Protein AF-A0A1X6N7X0-F1 (afdb_monomer_lite)

Radius of gyration: 22.86 Å; chains: 1; bounding box: 47×48×58 Å

Organism: NCBI:txid670580

pLDDT: mean 90.7, std 7.14, range [58.5, 97.62]

Foldseek 3Di:
DPDPVQWDFDDDDDPDDDDQDPQADQLVPDDADPQRGPVNLVVVVVVQDPPNDDRRVNSSVSVVCVVCSLVDDPDLLSDDDDDCNRGPDDDDDDDDDDDDDDDDDDDDPVCPVVVVVVVVSCVSSVNDDDD

Sequence (131 aa):
MPNPSAQKFKPIDVSNLPPLPTNPPSRFEFRPTERLTQDRLDAIIDTVPEGFLTSAELDLMVYIVDNCQQAIAWTDSERGTFSREYFPDYEMPVIEHTPWVRAPIPVPRAIEGKVREMLRKQIEAGKYEYS

Structure (mmCIF, N/CA/C/O backbone):
data_AF-A0A1X6N7X0-F1
#
_entry.id   AF-A0A1X6N7X0-F1
#
loop_
_atom_site.group_PDB
_atom_site.id
_atom_site.type_symbol
_atom_site.label_atom_id
_atom_site.label_alt_id
_atom_site.label_comp_id
_atom_site.label_asym_id
_atom_site.label_entity_id
_atom_site.label_seq_id
_atom_site.pdbx_PDB_ins_code
_atom_site.Cartn_x
_atom_site.Cartn_y
_atom_site.Cartn_z
_atom_site.occupancy
_atom_site.B_iso_or_equiv
_atom_site.auth_seq_id
_atom_site.auth_comp_id
_atom_site.auth_asym_id
_atom_site.auth_atom_id
_atom_site.pdbx_PDB_model_num
ATOM 1 N N . MET A 1 1 ? 28.621 10.551 -21.229 1.00 58.50 1 MET A N 1
ATOM 2 C CA . MET A 1 1 ? 28.613 10.776 -19.764 1.00 58.50 1 MET A CA 1
ATOM 3 C C . MET A 1 1 ? 27.171 10.622 -19.300 1.00 58.50 1 MET A C 1
ATOM 5 O O . MET A 1 1 ? 26.321 11.163 -20.001 1.00 58.50 1 MET A O 1
ATOM 9 N N . PRO A 1 2 ? 26.876 9.890 -18.207 1.00 61.69 2 PRO A N 1
ATOM 10 C CA . PRO A 1 2 ? 25.537 9.891 -17.607 1.00 61.69 2 PRO A CA 1
ATOM 11 C C . PRO A 1 2 ? 25.106 11.334 -17.350 1.00 61.69 2 PRO A C 1
ATOM 13 O O . PRO A 1 2 ? 25.954 12.132 -16.956 1.00 61.69 2 PRO A O 1
ATOM 16 N N . AS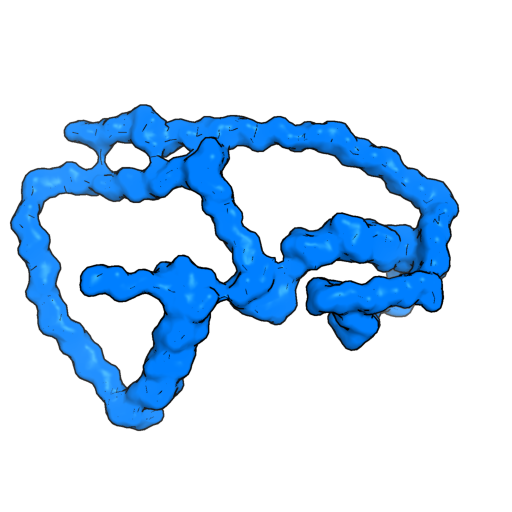N A 1 3 ? 23.840 11.688 -17.567 1.00 67.94 3 ASN A N 1
ATOM 17 C CA . ASN A 1 3 ? 23.333 13.004 -17.191 1.00 67.94 3 ASN A CA 1
ATOM 18 C C . ASN A 1 3 ? 23.089 13.022 -15.669 1.00 67.94 3 ASN A C 1
ATOM 20 O O . ASN A 1 3 ? 22.074 12.491 -15.222 1.00 67.94 3 ASN A O 1
ATOM 24 N N . PRO A 1 4 ? 23.954 13.643 -14.840 1.00 64.50 4 PRO A N 1
ATOM 25 C CA . PRO A 1 4 ? 23.764 13.640 -13.388 1.00 64.50 4 PRO A CA 1
ATOM 26 C C . PRO A 1 4 ? 22.530 14.450 -12.957 1.00 64.50 4 PRO A C 1
ATOM 28 O O . PRO A 1 4 ? 22.133 14.398 -11.797 1.00 64.50 4 PRO A O 1
ATOM 31 N N . SER A 1 5 ? 21.921 15.216 -13.871 1.00 68.31 5 SER A N 1
ATOM 32 C CA . SER A 1 5 ? 20.699 15.975 -13.601 1.00 68.31 5 SER A CA 1
ATOM 33 C C . SER A 1 5 ? 19.414 15.191 -13.857 1.00 68.31 5 SER A C 1
ATOM 35 O O . SER A 1 5 ? 18.365 15.659 -13.422 1.00 68.31 5 SER A O 1
ATOM 37 N N . ALA A 1 6 ? 19.482 14.034 -14.523 1.00 68.62 6 ALA A N 1
ATOM 38 C CA . ALA A 1 6 ? 18.312 13.214 -14.836 1.00 68.62 6 ALA A CA 1
ATOM 39 C C . ALA A 1 6 ? 17.621 12.656 -13.584 1.00 68.62 6 ALA A C 1
ATOM 41 O O . ALA A 1 6 ? 16.407 12.492 -13.555 1.00 68.62 6 ALA A O 1
ATOM 42 N N . GLN A 1 7 ? 18.387 12.431 -12.514 1.00 75.25 7 GLN A N 1
ATOM 43 C CA . GLN A 1 7 ? 17.897 11.798 -11.294 1.00 75.25 7 GLN A CA 1
ATOM 44 C C . GLN A 1 7 ? 17.913 12.753 -10.097 1.00 75.25 7 GLN A C 1
ATOM 46 O O . GLN A 1 7 ? 18.507 12.483 -9.053 1.00 75.25 7 GLN A O 1
ATOM 51 N N . LYS A 1 8 ? 17.275 13.914 -10.255 1.00 83.00 8 LYS A N 1
ATOM 52 C CA . LYS A 1 8 ? 17.054 14.854 -9.150 1.00 83.00 8 LYS A CA 1
ATOM 53 C C . LYS A 1 8 ? 15.698 14.581 -8.505 1.00 83.00 8 LYS A C 1
ATOM 55 O O . LYS A 1 8 ? 14.663 14.808 -9.124 1.00 83.00 8 LYS A O 1
ATOM 60 N N . PHE A 1 9 ? 15.713 14.124 -7.256 1.00 87.50 9 PHE A N 1
ATOM 61 C CA . PHE A 1 9 ? 14.497 13.954 -6.462 1.00 87.50 9 PHE A CA 1
ATOM 62 C C . PHE A 1 9 ? 13.966 15.303 -5.987 1.00 87.50 9 PHE A C 1
ATOM 64 O O . PHE A 1 9 ? 14.747 16.183 -5.609 1.00 87.50 9 PHE A O 1
ATOM 71 N N . LYS A 1 10 ? 12.640 15.457 -5.974 1.00 89.50 10 LYS A N 1
ATOM 72 C CA . LYS A 1 10 ? 12.017 16.605 -5.309 1.00 89.50 10 LYS A CA 1
ATOM 73 C C . LYS A 1 10 ? 11.785 16.261 -3.839 1.00 89.50 10 LYS A C 1
ATOM 75 O O . LYS A 1 10 ? 11.285 15.170 -3.559 1.00 89.50 10 LYS A O 1
ATOM 80 N N . PRO A 1 11 ? 12.131 17.157 -2.901 1.00 88.88 11 PRO A N 1
ATOM 81 C CA . PRO A 1 11 ? 11.797 16.947 -1.503 1.00 88.88 11 PRO A CA 1
ATOM 82 C C . PRO A 1 11 ? 10.276 16.884 -1.347 1.00 88.88 11 PRO A C 1
ATOM 84 O O . PRO A 1 11 ? 9.542 17.636 -1.988 1.00 88.88 11 PRO A O 1
ATOM 87 N N . ILE A 1 12 ? 9.819 15.969 -0.499 1.00 89.44 12 ILE A N 1
ATOM 88 C CA . ILE A 1 12 ? 8.413 15.866 -0.122 1.00 89.44 12 ILE A CA 1
ATOM 89 C C . ILE A 1 12 ? 8.192 16.845 1.027 1.00 89.44 12 ILE A C 1
ATOM 91 O O . ILE A 1 12 ? 8.895 16.772 2.036 1.00 89.44 12 ILE A O 1
ATOM 95 N N . ASP A 1 13 ? 7.235 17.757 0.869 1.00 86.00 13 ASP A N 1
ATOM 96 C CA . ASP A 1 13 ? 6.799 18.617 1.965 1.00 86.00 13 ASP A CA 1
ATOM 97 C C . ASP A 1 13 ? 5.899 17.806 2.899 1.00 86.00 13 ASP A C 1
ATOM 99 O O . ASP A 1 13 ? 4.747 17.495 2.583 1.00 86.00 13 ASP A O 1
ATOM 103 N N . VAL A 1 14 ? 6.459 17.385 4.030 1.00 81.88 14 VAL A N 1
ATOM 104 C CA . VAL A 1 14 ? 5.707 16.653 5.042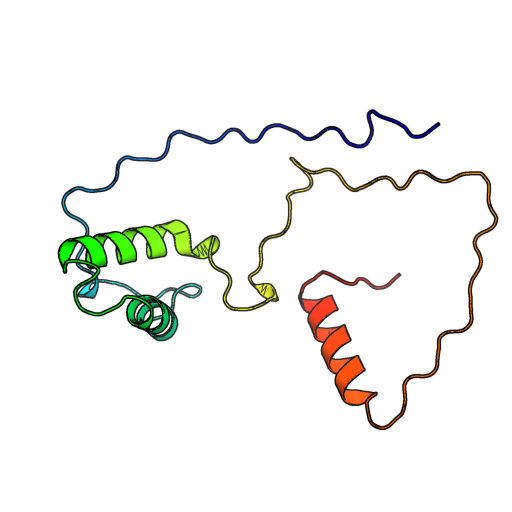 1.00 81.88 14 VAL A CA 1
ATOM 105 C C . VAL A 1 14 ? 5.011 17.690 5.912 1.00 81.88 14 VAL A C 1
ATOM 107 O O . VAL A 1 14 ? 5.624 18.293 6.790 1.00 81.88 14 VAL A O 1
ATOM 110 N N . SER A 1 15 ? 3.724 17.911 5.643 1.00 81.50 15 SER A N 1
ATOM 111 C CA . SER A 1 15 ? 2.887 18.785 6.467 1.00 81.50 15 SER A CA 1
ATOM 112 C C . SER A 1 15 ? 2.918 18.349 7.935 1.00 81.50 15 SER A C 1
ATOM 114 O O . SER A 1 15 ? 3.032 17.160 8.241 1.00 81.50 15 SER A O 1
ATOM 116 N N . ASN A 1 16 ? 2.771 19.309 8.853 1.00 84.81 16 ASN A N 1
ATOM 117 C CA . ASN A 1 16 ? 2.656 19.002 10.276 1.00 84.81 16 ASN A CA 1
ATOM 118 C C . ASN A 1 16 ? 1.469 18.062 10.513 1.00 84.81 16 ASN A C 1
ATOM 120 O O . ASN A 1 16 ? 0.338 18.371 10.132 1.00 84.81 16 ASN A O 1
ATOM 124 N N . LEU A 1 17 ? 1.736 16.923 11.154 1.00 82.69 17 LEU A N 1
ATOM 125 C CA . LEU A 1 17 ? 0.696 15.970 11.517 1.00 82.69 17 LEU A CA 1
ATOM 126 C C . LEU A 1 17 ? -0.254 16.606 12.543 1.00 82.69 17 LEU A C 1
ATOM 128 O O . LEU A 1 17 ? 0.212 17.294 13.459 1.00 82.69 17 LEU A O 1
ATOM 132 N N . PRO A 1 18 ? -1.574 16.381 12.425 1.00 85.94 18 PRO A N 1
ATOM 133 C CA . PRO A 1 18 ? -2.506 16.814 13.452 1.00 85.94 18 PRO A CA 1
ATOM 134 C C . PRO A 1 18 ? -2.180 16.111 14.780 1.00 85.94 18 PRO A C 1
ATOM 136 O O . PRO A 1 18 ? -1.726 14.962 14.778 1.00 85.94 18 PRO A O 1
ATOM 139 N N . PRO A 1 19 ? -2.405 16.774 15.927 1.00 91.06 19 PRO A N 1
ATOM 140 C CA . PRO A 1 19 ? -2.228 16.134 17.220 1.00 91.06 19 PRO A CA 1
ATOM 141 C C . PRO A 1 19 ? -3.196 14.956 17.367 1.00 91.06 19 PRO A C 1
ATOM 143 O O . PRO A 1 19 ? -4.320 14.986 16.862 1.00 91.06 19 PRO A O 1
ATOM 146 N N . LEU A 1 20 ? -2.764 13.925 18.092 1.00 92.25 20 LEU A N 1
ATOM 147 C CA . LEU A 1 20 ? -3.612 12.775 18.384 1.00 92.25 20 LEU A CA 1
ATOM 148 C C . LEU A 1 20 ? -4.784 13.190 19.290 1.00 92.25 20 LEU A C 1
ATOM 150 O O . LEU A 1 20 ? -4.583 13.981 20.219 1.00 92.25 20 LEU A O 1
ATOM 154 N N . PRO A 1 21 ? -6.000 12.664 19.057 1.00 93.19 21 PRO A N 1
ATOM 155 C CA . PRO A 1 21 ? -7.121 12.922 19.944 1.00 93.19 21 PRO A CA 1
ATOM 156 C C . PRO A 1 21 ? -6.845 12.302 21.316 1.00 93.19 21 PRO A C 1
ATOM 158 O O . PRO A 1 21 ? -6.451 11.144 21.426 1.00 93.19 21 PRO A O 1
ATOM 161 N N . THR A 1 22 ? -7.086 13.068 22.376 1.00 92.75 22 THR A N 1
ATOM 162 C CA . THR A 1 22 ? -6.974 12.575 23.758 1.00 92.75 22 THR A CA 1
ATOM 163 C C . THR A 1 22 ? -8.139 11.672 24.158 1.00 92.75 22 THR A C 1
ATOM 165 O O . THR A 1 22 ? -8.001 10.873 25.077 1.00 92.75 22 THR A O 1
ATOM 168 N N . ASN A 1 23 ? -9.275 11.795 23.468 1.00 92.69 23 ASN A N 1
ATOM 169 C CA . ASN A 1 23 ? -10.452 10.951 23.635 1.00 92.69 23 ASN A CA 1
ATOM 170 C C . ASN A 1 23 ? -10.896 10.434 22.254 1.00 92.69 23 ASN A C 1
ATOM 172 O O . ASN A 1 23 ? -11.714 11.093 21.603 1.00 92.69 23 ASN A O 1
ATOM 176 N N . PRO A 1 24 ? -10.294 9.339 21.754 1.00 93.19 24 PRO A N 1
ATOM 177 C CA . PRO A 1 24 ? -10.639 8.776 20.452 1.00 93.19 24 PRO A CA 1
ATOM 178 C C . PRO A 1 24 ? -12.080 8.229 20.447 1.00 93.19 24 PRO A C 1
ATOM 180 O O . PRO A 1 24 ? -12.610 7.884 21.507 1.00 93.19 24 PRO A O 1
ATOM 183 N N . PRO A 1 25 ? -12.726 8.133 19.270 1.00 94.25 25 PRO A N 1
ATOM 184 C CA . PRO A 1 25 ? -13.996 7.427 19.147 1.00 94.25 25 PRO A CA 1
ATOM 185 C C . PRO A 1 25 ? -13.820 5.954 19.521 1.00 94.25 25 PRO A C 1
ATOM 187 O O . PRO A 1 25 ? -12.747 5.376 19.339 1.00 94.25 25 PRO A O 1
ATOM 190 N N . SER A 1 26 ? -14.883 5.337 20.031 1.00 95.38 26 SER A N 1
ATOM 191 C CA . SER A 1 26 ? -14.820 3.926 20.400 1.00 95.38 26 SER A CA 1
ATOM 192 C C . SER A 1 26 ? -14.644 3.060 19.155 1.00 95.38 26 SER A C 1
ATOM 194 O O . SER A 1 26 ? -15.360 3.241 18.168 1.00 95.38 26 SER A O 1
ATOM 196 N N . ARG A 1 27 ? -13.767 2.049 19.211 1.00 92.94 27 ARG A N 1
ATOM 197 C CA . ARG A 1 27 ? -13.605 1.101 18.095 1.00 92.94 27 ARG A CA 1
ATOM 198 C C . ARG A 1 27 ? -14.888 0.362 17.718 1.00 92.94 27 ARG A C 1
ATOM 200 O O . ARG A 1 27 ? -15.020 -0.089 16.590 1.00 92.94 27 ARG A O 1
ATOM 207 N N . PHE A 1 28 ? -15.840 0.249 18.644 1.00 93.62 28 PHE A N 1
ATOM 208 C CA . PHE A 1 28 ? -17.138 -0.378 18.383 1.00 93.62 28 PHE A CA 1
ATOM 209 C C . PHE A 1 28 ? -18.050 0.475 17.489 1.00 93.62 28 PHE A C 1
ATOM 211 O O . PHE A 1 28 ? -19.022 -0.039 16.942 1.00 93.62 28 PHE A O 1
ATOM 218 N N . GLU A 1 29 ? -17.747 1.764 17.323 1.00 94.44 29 GLU A N 1
ATOM 219 C CA . GLU A 1 29 ? -18.460 2.672 16.417 1.00 94.44 29 GLU A CA 1
ATOM 220 C C . GLU A 1 29 ? -17.859 2.683 15.003 1.00 94.44 29 GLU A C 1
ATOM 222 O O . GLU A 1 29 ? -18.374 3.375 14.119 1.00 94.44 29 GLU A O 1
ATOM 227 N N . PHE A 1 30 ? -16.784 1.917 14.780 1.00 95.44 30 PHE A N 1
ATOM 228 C CA . PHE A 1 30 ? -16.128 1.801 13.486 1.00 95.44 30 PHE A CA 1
ATOM 229 C C . PHE A 1 30 ? -17.118 1.368 12.398 1.00 95.44 30 PHE A C 1
ATOM 231 O O . PHE A 1 30 ? -17.932 0.458 12.576 1.00 95.44 30 PHE A O 1
ATOM 238 N N . ARG A 1 31 ? -17.036 2.031 11.241 1.00 95.62 31 ARG A N 1
ATOM 239 C CA . ARG A 1 31 ? -17.829 1.699 10.058 1.00 95.62 31 ARG A CA 1
ATOM 240 C C . ARG A 1 31 ? -16.891 1.161 8.982 1.00 95.62 31 ARG A C 1
ATOM 242 O O . ARG A 1 31 ? -16.077 1.936 8.485 1.00 95.62 31 ARG A O 1
ATOM 249 N N . PRO A 1 32 ? -17.022 -0.120 8.595 1.00 96.44 32 PRO A N 1
ATOM 250 C CA . PRO A 1 32 ? -16.192 -0.709 7.558 1.00 96.44 32 PRO A CA 1
ATOM 251 C C . PRO A 1 32 ? -16.235 0.086 6.256 1.00 96.44 32 PRO A C 1
ATOM 253 O O . PRO A 1 32 ? -17.297 0.530 5.810 1.00 96.44 32 PRO A O 1
ATOM 256 N N . THR A 1 33 ? -15.073 0.215 5.633 1.00 95.69 33 THR A N 1
ATOM 257 C CA . THR A 1 33 ? -14.907 0.831 4.318 1.00 95.69 33 THR A CA 1
ATOM 258 C C . THR A 1 33 ? -14.534 -0.237 3.289 1.00 95.69 33 THR A C 1
ATOM 260 O O . THR A 1 33 ? -14.349 -1.410 3.614 1.00 95.69 33 THR A O 1
ATOM 263 N N . GLU A 1 34 ? -14.387 0.162 2.026 1.00 92.50 34 GLU A N 1
ATOM 264 C CA . GLU A 1 34 ? -13.873 -0.732 0.982 1.00 92.50 34 GLU A CA 1
ATOM 265 C C . GLU A 1 34 ? -12.436 -1.203 1.278 1.00 92.50 34 GLU A C 1
ATOM 267 O O . GLU A 1 34 ? -12.083 -2.350 1.008 1.00 92.50 34 GLU A O 1
ATOM 272 N N . ARG A 1 35 ? -11.600 -0.333 1.866 1.00 92.06 35 ARG A N 1
ATOM 273 C CA . ARG A 1 35 ? -10.182 -0.622 2.131 1.00 92.06 35 ARG A CA 1
ATOM 274 C C . ARG A 1 35 ? -9.975 -1.330 3.469 1.00 92.06 35 ARG A C 1
ATOM 276 O O . ARG A 1 35 ? -9.189 -2.278 3.535 1.00 92.06 35 ARG A O 1
ATOM 283 N N . LEU A 1 36 ? -10.677 -0.903 4.513 1.00 96.19 36 LEU A N 1
ATOM 284 C CA . LEU A 1 36 ? -10.607 -1.458 5.859 1.00 96.19 36 LEU A CA 1
ATOM 285 C C . LEU A 1 36 ? -11.949 -2.118 6.191 1.00 96.19 36 LEU A C 1
ATOM 287 O O . LEU A 1 36 ? -12.872 -1.491 6.708 1.00 96.19 36 LEU A O 1
ATOM 291 N N . THR A 1 37 ? -12.065 -3.399 5.850 1.00 96.44 37 THR A N 1
ATOM 292 C CA . THR A 1 37 ? -13.216 -4.219 6.242 1.00 96.44 37 THR A CA 1
ATOM 293 C C . THR A 1 37 ? -13.121 -4.606 7.717 1.00 96.44 37 THR A C 1
ATOM 295 O O . THR A 1 37 ? -12.044 -4.525 8.309 1.00 96.44 37 THR A O 1
ATOM 298 N N . GLN A 1 38 ? -14.226 -5.078 8.303 1.00 96.50 38 GLN A N 1
ATOM 299 C CA . GLN A 1 38 ? -14.217 -5.572 9.683 1.00 96.50 38 GLN A CA 1
ATOM 300 C C . GLN A 1 38 ? -13.198 -6.707 9.863 1.00 96.50 38 GLN A C 1
ATOM 302 O O . GLN A 1 38 ? -12.337 -6.604 10.723 1.00 96.50 38 GLN A O 1
ATOM 307 N N . ASP A 1 39 ? -13.193 -7.700 8.967 1.00 96.75 39 ASP A N 1
ATOM 308 C CA . ASP A 1 39 ? -12.237 -8.818 9.016 1.00 96.75 39 ASP A CA 1
ATOM 309 C C . ASP A 1 39 ? -10.771 -8.353 8.968 1.00 96.75 39 ASP A C 1
ATOM 311 O O . ASP A 1 39 ? -9.903 -8.914 9.632 1.00 96.75 39 ASP A O 1
ATOM 315 N N . ARG A 1 40 ? -10.479 -7.316 8.169 1.00 96.19 40 ARG A N 1
ATOM 316 C CA . ARG A 1 40 ? -9.135 -6.727 8.063 1.00 96.19 40 ARG A CA 1
ATOM 317 C C . ARG A 1 40 ? -8.751 -5.995 9.347 1.00 96.19 40 ARG A C 1
ATOM 319 O O . ARG A 1 40 ? -7.593 -6.060 9.751 1.00 96.19 40 ARG A O 1
ATOM 326 N N . LEU A 1 41 ? -9.701 -5.296 9.968 1.00 96.50 41 LEU A N 1
ATOM 327 C CA . LEU A 1 41 ? -9.488 -4.620 11.243 1.00 96.50 41 LEU A CA 1
ATOM 328 C C . LEU A 1 41 ? -9.261 -5.628 12.374 1.00 96.50 41 LEU A C 1
ATOM 330 O O . LEU A 1 41 ? -8.298 -5.484 13.122 1.00 96.50 41 LEU A O 1
ATOM 334 N N . ASP A 1 42 ? -10.093 -6.663 12.455 1.00 96.00 42 ASP A N 1
ATOM 335 C CA . ASP A 1 42 ? -9.976 -7.725 13.455 1.00 96.00 42 ASP A CA 1
ATOM 336 C C . ASP A 1 42 ? -8.627 -8.443 13.314 1.00 96.00 42 ASP A C 1
ATOM 338 O O . ASP A 1 42 ? -7.906 -8.590 14.295 1.00 96.00 42 ASP A O 1
ATOM 342 N N . ALA A 1 43 ? -8.201 -8.747 12.082 1.00 96.12 43 ALA A N 1
ATOM 343 C CA . ALA A 1 43 ? -6.883 -9.323 11.823 1.00 96.12 43 ALA A CA 1
ATOM 344 C C . ALA A 1 43 ? -5.721 -8.427 12.286 1.00 96.12 43 ALA A C 1
ATOM 346 O O . ALA A 1 43 ? -4.696 -8.951 12.714 1.00 96.12 43 ALA A O 1
ATOM 347 N N . ILE A 1 44 ? -5.851 -7.093 12.212 1.00 95.25 44 ILE A N 1
ATOM 348 C CA . ILE A 1 44 ? -4.857 -6.167 12.785 1.00 95.25 44 ILE A CA 1
ATOM 349 C C . ILE A 1 44 ? -4.892 -6.250 14.312 1.00 95.25 44 ILE A C 1
ATOM 351 O O . ILE A 1 44 ? -3.838 -6.359 14.939 1.00 95.25 44 ILE A O 1
ATOM 355 N N . ILE A 1 45 ? -6.080 -6.195 14.913 1.00 95.50 45 ILE A N 1
ATOM 356 C CA . ILE A 1 45 ? -6.251 -6.223 16.370 1.00 95.50 45 ILE A CA 1
ATOM 357 C C . ILE A 1 45 ? -5.707 -7.529 16.959 1.00 95.50 45 ILE A C 1
ATOM 359 O O . ILE A 1 45 ? -5.018 -7.484 17.973 1.00 95.50 45 ILE A O 1
ATOM 363 N N . ASP A 1 46 ? -5.908 -8.659 16.285 1.00 95.94 46 ASP A N 1
ATOM 364 C CA . ASP A 1 46 ? -5.402 -9.971 16.700 1.00 95.94 46 ASP A CA 1
ATOM 365 C C . ASP A 1 46 ? -3.864 -10.049 16.723 1.00 95.94 46 ASP A C 1
ATOM 367 O O . ASP A 1 46 ? -3.293 -10.912 17.393 1.00 95.94 46 ASP A O 1
ATOM 371 N N . THR A 1 47 ? -3.161 -9.145 16.025 1.00 95.19 47 THR A N 1
ATOM 372 C CA . THR A 1 47 ? -1.693 -9.047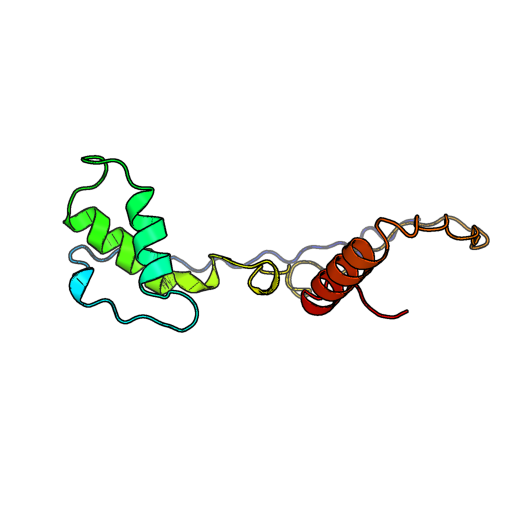 16.129 1.00 95.19 47 THR A CA 1
ATOM 373 C C . THR A 1 47 ? -1.225 -8.378 17.420 1.00 95.19 47 THR A C 1
ATOM 375 O O . THR A 1 47 ? -0.049 -8.501 17.773 1.00 95.19 47 THR A O 1
ATOM 378 N N . VAL A 1 48 ? -2.114 -7.672 18.125 1.00 94.88 48 VAL A N 1
ATOM 379 C CA . VAL A 1 48 ? -1.811 -6.980 19.378 1.00 94.88 48 VAL A CA 1
ATOM 380 C C . VAL A 1 48 ? -1.839 -7.995 20.525 1.00 94.88 48 VAL A C 1
ATOM 382 O O . VAL A 1 48 ? -2.892 -8.566 20.808 1.00 94.88 48 VAL A O 1
ATOM 385 N N . PRO A 1 49 ? -0.717 -8.223 21.232 1.00 95.25 49 PRO A N 1
ATOM 386 C CA . PRO A 1 49 ? -0.697 -9.148 22.358 1.00 95.25 49 PRO A CA 1
ATOM 387 C C . PRO A 1 49 ? -1.621 -8.698 23.495 1.00 95.25 49 PRO A C 1
ATOM 389 O O . PRO A 1 49 ? -1.786 -7.503 23.753 1.00 95.25 49 PRO A O 1
ATOM 392 N N . GLU A 1 50 ? -2.169 -9.664 24.230 1.00 92.56 50 GLU A N 1
ATOM 393 C CA . GLU A 1 50 ? -3.014 -9.382 25.389 1.00 92.56 50 GLU A CA 1
ATOM 394 C C . GLU A 1 50 ? -2.261 -8.537 26.432 1.00 92.56 50 GLU A C 1
ATOM 396 O O . GLU A 1 50 ? -1.116 -8.822 26.789 1.00 92.56 50 GLU A O 1
ATOM 401 N N . GLY A 1 51 ? -2.900 -7.463 26.903 1.00 92.69 51 GLY A N 1
ATOM 402 C CA . GLY A 1 51 ? -2.321 -6.535 27.877 1.00 92.69 51 GLY A CA 1
ATOM 403 C C . GLY A 1 51 ? -1.253 -5.580 27.328 1.00 92.69 51 GLY A C 1
ATOM 404 O O . GLY A 1 51 ? -0.741 -4.775 28.103 1.00 92.69 51 GLY A O 1
ATOM 405 N N . PHE A 1 52 ? -0.922 -5.630 26.029 1.00 96.44 52 PHE A N 1
ATOM 406 C CA . PHE A 1 52 ? 0.042 -4.701 25.423 1.00 96.44 52 PHE A CA 1
ATOM 407 C C . PHE A 1 52 ? -0.524 -3.283 25.272 1.00 96.44 52 PHE A C 1
ATOM 409 O O . PHE A 1 52 ? 0.158 -2.320 25.610 1.00 96.44 52 PHE A O 1
ATOM 416 N N . LEU A 1 53 ? -1.767 -3.162 24.795 1.00 96.06 53 LEU A N 1
ATOM 417 C CA . LEU A 1 53 ? -2.495 -1.893 24.715 1.00 96.06 53 LEU A CA 1
ATOM 418 C C . LEU A 1 53 ? -3.656 -1.884 25.708 1.00 96.06 53 LEU A C 1
ATOM 420 O O . LEU A 1 53 ? -4.393 -2.865 25.846 1.00 96.06 53 LEU A O 1
ATOM 424 N N . THR A 1 54 ? -3.862 -0.745 26.362 1.00 95.38 54 THR A N 1
ATOM 425 C CA . THR A 1 54 ? -5.099 -0.466 27.098 1.00 95.38 54 THR A CA 1
ATOM 426 C C . THR A 1 54 ? -6.277 -0.312 26.133 1.00 95.38 54 THR A C 1
ATOM 428 O O . THR A 1 54 ? -6.104 -0.084 24.936 1.00 95.38 54 THR A O 1
ATOM 431 N N . SER A 1 55 ? -7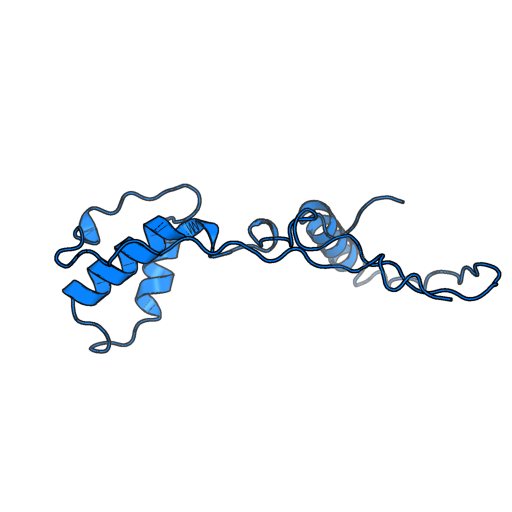.512 -0.381 26.643 1.00 93.81 55 SER A N 1
ATOM 432 C CA . SER A 1 55 ? -8.688 -0.219 25.776 1.00 93.81 55 SER A CA 1
ATOM 433 C C . SER A 1 55 ? -8.709 1.130 25.049 1.00 93.81 55 SER A C 1
ATOM 435 O O . SER A 1 55 ? -9.089 1.163 23.885 1.00 93.81 55 SER A O 1
ATOM 437 N N . ALA A 1 56 ? -8.278 2.211 25.710 1.00 94.56 56 ALA A N 1
ATOM 438 C CA . ALA A 1 56 ? -8.236 3.548 25.120 1.00 94.56 56 ALA A CA 1
ATOM 439 C C . ALA A 1 56 ? -7.132 3.682 24.056 1.00 94.56 56 ALA A C 1
ATOM 441 O O . ALA A 1 56 ? -7.337 4.326 23.031 1.00 94.56 56 ALA A O 1
ATOM 442 N N . GLU A 1 57 ? -5.974 3.048 24.264 1.00 95.81 57 GLU A N 1
ATOM 443 C CA . GLU A 1 57 ? -4.908 3.008 23.254 1.00 95.81 57 GLU A CA 1
ATOM 444 C C . GLU A 1 57 ? -5.312 2.179 22.036 1.00 95.81 57 GLU A C 1
ATOM 446 O O . GLU A 1 57 ? -4.978 2.540 20.911 1.00 95.81 57 GLU A O 1
ATOM 451 N N . LEU A 1 58 ? -6.067 1.098 22.241 1.00 96.00 58 LEU A N 1
ATOM 452 C CA . LEU A 1 58 ? -6.596 0.297 21.144 1.00 96.00 58 LEU A CA 1
ATOM 453 C C . LEU A 1 58 ? -7.646 1.090 20.349 1.00 96.00 58 LEU A C 1
ATOM 455 O O . LEU A 1 58 ? -7.600 1.087 19.123 1.00 96.00 58 LEU A O 1
ATOM 459 N N . ASP A 1 59 ? -8.519 1.852 21.013 1.00 96.50 59 ASP A N 1
ATOM 460 C CA . ASP A 1 59 ? -9.446 2.774 20.337 1.00 96.50 59 ASP A CA 1
ATOM 461 C C . ASP A 1 59 ? -8.695 3.846 19.525 1.00 96.50 59 ASP A C 1
ATOM 463 O O . ASP A 1 59 ? -9.032 4.112 18.368 1.00 96.50 59 ASP A O 1
ATOM 467 N N . LEU A 1 60 ? -7.610 4.400 20.078 1.00 96.62 60 LEU A N 1
ATOM 468 C CA . LEU A 1 60 ? -6.741 5.335 19.360 1.00 96.62 60 LEU A CA 1
ATOM 469 C C . LEU A 1 60 ? -6.054 4.680 18.153 1.00 96.62 60 LEU A C 1
ATOM 471 O O . LEU A 1 60 ? -5.957 5.297 17.093 1.00 96.62 60 LEU A O 1
ATOM 475 N N . MET A 1 61 ? -5.589 3.438 18.290 1.00 95.81 61 MET A N 1
ATOM 476 C CA . MET A 1 61 ? -4.977 2.687 17.194 1.00 95.81 61 MET A CA 1
ATOM 477 C C . MET A 1 61 ? -5.972 2.496 16.048 1.00 95.81 61 MET A C 1
ATOM 479 O O . MET A 1 61 ? -5.633 2.790 14.903 1.00 95.81 61 MET A O 1
ATOM 483 N N . VAL A 1 62 ? -7.200 2.059 16.350 1.00 96.44 62 VAL A N 1
ATOM 484 C CA . VAL A 1 62 ? -8.266 1.896 15.348 1.00 96.44 62 VAL A CA 1
ATOM 485 C C . VAL A 1 62 ? -8.566 3.225 14.658 1.00 96.44 62 VAL A C 1
ATOM 487 O O . VAL A 1 62 ? -8.621 3.267 13.431 1.00 96.44 62 VAL A O 1
ATOM 490 N N . TYR A 1 63 ? -8.660 4.322 15.417 1.00 95.75 63 TYR A N 1
ATOM 491 C CA . TYR A 1 63 ? -8.825 5.663 14.853 1.00 95.75 63 TYR A CA 1
ATOM 492 C C . TYR A 1 63 ? -7.698 6.026 13.872 1.00 95.75 63 TYR A C 1
ATOM 494 O O . TYR A 1 63 ? -7.966 6.513 12.774 1.00 95.75 63 TYR A O 1
ATOM 502 N N . ILE A 1 64 ? -6.434 5.780 14.230 1.00 94.94 64 ILE A N 1
ATOM 503 C CA . ILE A 1 64 ? -5.289 6.075 13.353 1.00 94.94 64 ILE A CA 1
ATOM 504 C C . ILE A 1 64 ? -5.330 5.204 12.094 1.00 94.94 64 ILE A C 1
ATOM 506 O O . ILE A 1 64 ? -5.127 5.714 10.993 1.00 94.94 64 ILE A O 1
ATOM 510 N N . VAL A 1 65 ? -5.595 3.905 12.240 1.00 95.50 65 VAL A N 1
ATOM 511 C CA . VAL A 1 65 ? -5.656 2.961 11.116 1.00 95.50 65 VAL A CA 1
ATOM 512 C C . VAL A 1 65 ? -6.773 3.337 10.147 1.00 95.50 65 VAL A C 1
ATOM 514 O O . VAL A 1 65 ? -6.543 3.311 8.942 1.00 95.50 65 VAL A O 1
ATOM 517 N N . ASP A 1 66 ? -7.941 3.744 10.642 1.00 95.31 66 ASP A N 1
ATOM 518 C CA . ASP A 1 66 ? -9.048 4.199 9.796 1.00 95.31 66 ASP A CA 1
ATOM 519 C C . ASP A 1 66 ? -8.684 5.474 9.012 1.00 95.31 66 ASP A C 1
ATOM 521 O O . ASP A 1 66 ? -8.827 5.526 7.786 1.00 95.31 66 ASP A O 1
ATOM 525 N N . ASN A 1 67 ? -8.089 6.470 9.679 1.00 93.56 67 ASN A N 1
ATOM 526 C CA . ASN A 1 67 ? -7.623 7.699 9.019 1.00 93.56 67 ASN A CA 1
ATOM 527 C C . ASN A 1 67 ? -6.513 7.433 7.986 1.00 93.56 67 ASN A C 1
ATOM 529 O O . ASN A 1 67 ? -6.442 8.103 6.955 1.00 93.56 67 ASN A O 1
ATOM 533 N N . CYS A 1 68 ? -5.657 6.444 8.243 1.00 92.75 68 CYS A N 1
ATOM 534 C CA . CYS A 1 68 ? -4.494 6.118 7.418 1.00 92.75 68 CYS A CA 1
ATOM 535 C C . CYS A 1 68 ? -4.684 4.844 6.581 1.00 92.75 68 CYS A C 1
ATOM 537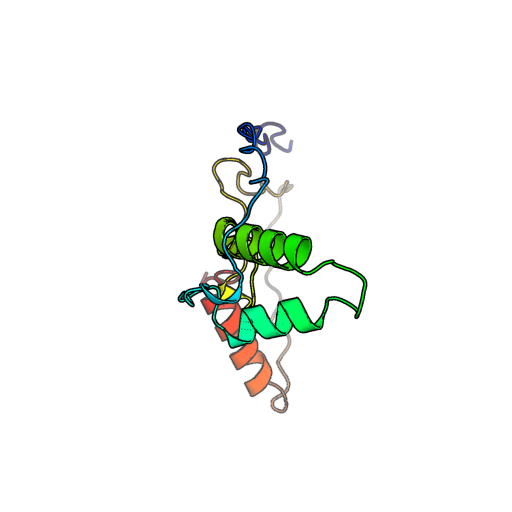 O O . CYS A 1 68 ? -3.703 4.284 6.093 1.00 92.75 68 CYS A O 1
ATOM 539 N N . GLN A 1 69 ? -5.917 4.381 6.373 1.00 94.38 69 GLN A N 1
ATOM 540 C CA . GLN A 1 69 ? -6.203 3.070 5.772 1.00 94.38 69 GLN A CA 1
ATOM 541 C C . GLN A 1 69 ? -5.580 2.857 4.381 1.00 94.38 69 GLN A C 1
ATOM 543 O O . GLN A 1 69 ? -5.256 1.733 4.003 1.00 94.38 69 GLN A O 1
ATOM 548 N N . GLN A 1 70 ? -5.359 3.933 3.618 1.00 92.12 70 GLN A N 1
ATOM 549 C CA . GLN A 1 70 ? -4.711 3.870 2.301 1.00 92.12 70 GLN A CA 1
ATOM 550 C C . GLN A 1 70 ? -3.206 3.568 2.377 1.00 92.12 70 GLN A C 1
ATOM 552 O O . GLN A 1 70 ? -2.625 3.104 1.398 1.00 92.12 70 GLN A O 1
ATOM 557 N N . ALA A 1 71 ? -2.573 3.806 3.528 1.00 91.25 71 ALA A N 1
ATOM 558 C CA . ALA A 1 71 ? -1.161 3.509 3.746 1.00 91.25 71 ALA A CA 1
ATOM 559 C C . ALA A 1 71 ? -0.892 2.004 3.917 1.00 91.25 71 ALA A C 1
ATOM 561 O O . ALA A 1 71 ? 0.251 1.568 3.787 1.00 91.25 71 ALA A O 1
ATOM 562 N N . ILE A 1 72 ? -1.929 1.205 4.190 1.00 91.88 72 ILE A N 1
ATOM 563 C CA . ILE A 1 72 ? -1.832 -0.245 4.368 1.00 91.88 72 ILE A CA 1
ATOM 564 C C . ILE A 1 72 ? -2.317 -0.929 3.089 1.00 91.88 72 ILE A C 1
ATOM 566 O O . ILE A 1 72 ? -3.349 -0.564 2.518 1.00 91.88 72 ILE A O 1
ATOM 570 N N . ALA A 1 73 ? -1.560 -1.919 2.621 1.00 92.25 73 ALA A N 1
ATOM 571 C CA . ALA A 1 73 ? -1.907 -2.727 1.460 1.00 92.25 73 ALA A CA 1
ATOM 572 C C . ALA A 1 73 ? -2.127 -4.180 1.883 1.00 92.25 73 ALA A C 1
ATOM 574 O O . ALA A 1 73 ? -1.230 -4.797 2.459 1.00 92.25 73 ALA A O 1
ATOM 575 N N . TRP A 1 74 ? -3.293 -4.733 1.554 1.00 91.38 74 TRP A N 1
ATOM 576 C CA . TRP A 1 74 ? -3.608 -6.144 1.794 1.00 91.38 74 TRP A CA 1
ATOM 577 C C . TRP A 1 74 ? -3.401 -7.040 0.586 1.00 91.38 74 TRP A C 1
ATOM 579 O O . TRP A 1 74 ? -3.219 -8.248 0.723 1.00 91.38 74 TRP A O 1
ATOM 589 N N . THR A 1 75 ? -3.408 -6.452 -0.602 1.00 88.62 75 THR A N 1
ATOM 590 C CA . THR A 1 75 ? -3.119 -7.144 -1.855 1.00 88.62 75 THR A CA 1
ATOM 591 C C . THR A 1 75 ? -2.045 -6.387 -2.630 1.00 88.62 75 THR A C 1
ATOM 593 O O . THR A 1 75 ? -1.801 -5.205 -2.395 1.00 88.62 75 THR A O 1
ATOM 596 N N . ASP A 1 76 ? -1.380 -7.052 -3.576 1.00 84.19 76 ASP A N 1
ATOM 597 C CA . ASP A 1 76 ? -0.328 -6.410 -4.381 1.00 84.19 76 ASP A CA 1
ATOM 598 C C . ASP A 1 76 ? -0.877 -5.273 -5.263 1.00 84.19 76 ASP A C 1
ATOM 600 O O . ASP A 1 76 ? -0.161 -4.310 -5.526 1.00 84.19 76 ASP A O 1
ATOM 604 N N . SER A 1 77 ? -2.158 -5.334 -5.651 1.00 84.50 77 SER A N 1
ATOM 605 C CA . SER A 1 77 ? -2.863 -4.262 -6.370 1.00 84.50 77 SER A CA 1
ATOM 606 C C . SER A 1 77 ? -3.129 -3.024 -5.513 1.00 84.50 77 SER A C 1
ATOM 608 O O . SER A 1 77 ? -3.322 -1.934 -6.036 1.00 84.50 77 SER A O 1
ATOM 610 N N . GLU A 1 78 ? -3.150 -3.179 -4.190 1.00 89.31 78 GLU A N 1
ATOM 611 C CA . GLU A 1 78 ? -3.364 -2.088 -3.240 1.00 89.31 78 GLU A CA 1
ATOM 612 C C . GLU A 1 78 ? -2.060 -1.353 -2.875 1.00 89.31 78 GLU A C 1
ATOM 614 O O . GLU A 1 78 ? -2.097 -0.314 -2.211 1.00 89.31 78 GLU A O 1
ATOM 619 N N . ARG A 1 79 ? -0.907 -1.893 -3.283 1.00 87.50 79 ARG A N 1
ATOM 620 C CA . ARG A 1 79 ? 0.421 -1.363 -2.970 1.00 87.50 79 ARG A CA 1
ATOM 621 C C . ARG A 1 79 ? 0.645 -0.007 -3.644 1.00 87.50 79 ARG A C 1
ATOM 623 O O . ARG A 1 79 ? 0.450 0.143 -4.845 1.00 87.50 79 ARG A O 1
ATOM 630 N N . GLY A 1 80 ? 1.167 0.953 -2.886 1.00 87.88 80 GLY A N 1
ATOM 631 C CA . GLY A 1 80 ? 1.582 2.246 -3.428 1.00 87.88 80 GLY A CA 1
ATOM 632 C C . GLY A 1 80 ? 2.759 2.148 -4.410 1.00 87.88 80 GLY A C 1
ATOM 633 O O . GLY A 1 80 ? 3.623 1.268 -4.315 1.00 87.88 80 GLY A O 1
ATOM 634 N N . THR A 1 81 ? 2.821 3.095 -5.341 1.00 87.25 81 THR A N 1
ATOM 635 C CA . THR A 1 81 ? 3.961 3.324 -6.238 1.00 87.25 81 THR A CA 1
ATOM 636 C C . THR A 1 81 ? 4.563 4.695 -5.973 1.00 87.25 81 THR A C 1
ATOM 638 O O . THR A 1 81 ? 3.861 5.617 -5.559 1.00 87.25 81 THR A O 1
ATOM 641 N N . PHE A 1 82 ? 5.860 4.854 -6.232 1.00 88.12 82 PHE A N 1
ATOM 642 C CA . PHE A 1 82 ? 6.476 6.173 -6.163 1.00 88.12 82 PHE A CA 1
ATOM 643 C C . PHE A 1 82 ? 5.847 7.101 -7.203 1.00 88.12 82 PHE A C 1
ATOM 645 O O . PHE A 1 82 ? 5.699 6.738 -8.369 1.00 88.12 82 PHE A O 1
ATOM 652 N N . SER A 1 83 ? 5.462 8.301 -6.772 1.00 89.19 83 SER A N 1
ATOM 653 C CA . SER A 1 83 ? 4.969 9.323 -7.689 1.00 89.19 83 SER A CA 1
ATOM 654 C C . SER A 1 83 ? 6.126 9.866 -8.525 1.00 89.19 83 SER A C 1
ATOM 656 O O . SER A 1 83 ? 7.140 10.305 -7.973 1.00 89.19 83 SER A O 1
ATOM 658 N N . ARG A 1 84 ? 5.927 9.910 -9.8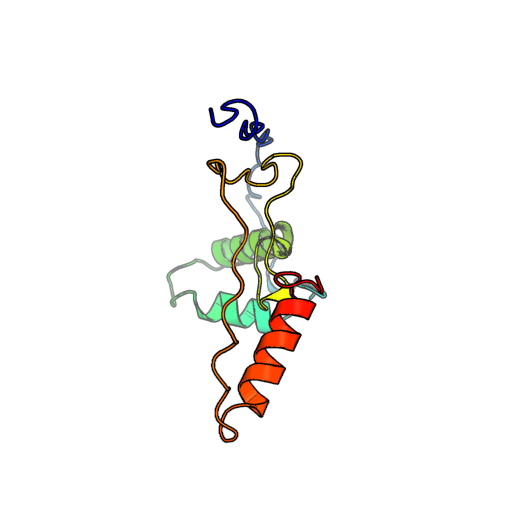49 1.00 89.19 84 ARG A N 1
ATOM 659 C CA . ARG A 1 84 ? 6.864 10.510 -10.815 1.00 89.19 84 ARG A CA 1
ATOM 660 C C . ARG A 1 84 ? 7.145 11.988 -10.550 1.00 89.19 84 ARG A C 1
ATOM 662 O O . ARG A 1 84 ? 8.138 12.523 -11.032 1.00 89.19 84 ARG A O 1
ATOM 669 N N . GLU A 1 85 ? 6.286 12.656 -9.780 1.00 90.00 85 GLU A N 1
ATOM 670 C CA . GLU A 1 85 ? 6.495 14.043 -9.372 1.00 90.00 85 GLU A CA 1
ATOM 671 C C . GLU A 1 85 ? 7.729 14.206 -8.478 1.00 90.00 85 GLU A C 1
ATOM 673 O O . GLU A 1 85 ? 8.490 15.159 -8.667 1.00 90.00 85 GLU A O 1
ATOM 678 N N . TYR A 1 86 ? 7.911 13.285 -7.527 1.00 90.56 86 TYR A N 1
ATOM 679 C CA . TYR A 1 86 ? 8.992 13.317 -6.539 1.00 90.56 86 TYR A CA 1
ATOM 680 C C . TYR A 1 86 ? 10.161 12.416 -6.938 1.00 90.56 86 TYR A C 1
ATOM 682 O O . TYR A 1 86 ? 11.319 12.748 -6.670 1.00 90.56 86 TYR A O 1
ATOM 690 N N . PHE A 1 87 ? 9.854 11.310 -7.616 1.00 89.44 87 PHE A N 1
ATOM 691 C CA . PHE A 1 87 ? 10.801 10.294 -8.057 1.00 89.44 87 PHE A CA 1
ATOM 692 C C . PHE A 1 87 ? 10.697 10.131 -9.578 1.00 89.44 87 PHE A C 1
ATOM 694 O O . PHE A 1 87 ? 9.891 9.321 -10.036 1.00 89.44 87 PHE A O 1
ATOM 701 N N . PRO A 1 88 ? 11.461 10.906 -10.374 1.00 88.94 88 PRO A N 1
ATOM 702 C CA . PRO A 1 88 ? 11.441 10.761 -11.825 1.00 88.94 88 PRO A CA 1
ATOM 703 C C . PRO A 1 88 ? 11.919 9.365 -12.247 1.00 88.94 88 PRO A C 1
ATOM 705 O O . PRO A 1 88 ? 12.610 8.675 -11.489 1.00 88.94 88 PRO A O 1
ATOM 708 N N . ASP A 1 89 ? 11.555 8.963 -13.467 1.00 87.25 89 ASP A N 1
ATOM 709 C CA . ASP A 1 89 ? 11.954 7.673 -14.026 1.00 87.25 89 ASP A CA 1
ATOM 710 C C . ASP A 1 89 ? 13.489 7.541 -14.068 1.00 87.25 89 ASP A C 1
ATOM 712 O O . ASP A 1 89 ? 14.228 8.508 -14.264 1.00 87.25 89 ASP A O 1
ATOM 716 N N . TYR A 1 90 ? 13.976 6.320 -13.852 1.00 85.75 90 TYR A N 1
ATOM 717 C CA . TYR A 1 90 ? 15.407 6.046 -13.794 1.00 85.75 90 TYR A CA 1
ATOM 718 C C . TYR A 1 90 ? 16.025 6.040 -15.198 1.00 85.75 90 TYR A C 1
ATOM 720 O O . TYR A 1 90 ? 15.659 5.216 -16.036 1.00 85.75 90 TYR A O 1
ATOM 728 N N . GLU A 1 91 ? 17.024 6.890 -15.437 1.00 86.06 91 GLU A N 1
ATOM 729 C CA . GLU A 1 91 ? 17.826 6.843 -16.663 1.00 86.06 91 GLU A CA 1
ATOM 730 C C . GLU A 1 91 ? 19.021 5.897 -16.490 1.00 86.06 91 GLU A C 1
ATOM 732 O O . GLU A 1 91 ? 19.961 6.177 -15.744 1.00 86.06 91 GLU A O 1
ATOM 737 N N . MET A 1 92 ? 19.004 4.767 -17.203 1.00 85.44 92 MET A N 1
ATOM 738 C CA . MET A 1 92 ? 20.128 3.829 -17.205 1.00 85.44 92 MET A CA 1
ATOM 739 C C . MET A 1 92 ? 21.279 4.386 -18.057 1.00 85.44 92 MET A C 1
ATOM 741 O O . MET A 1 92 ? 21.100 4.585 -19.261 1.00 85.44 92 MET A O 1
ATOM 745 N N . PRO A 1 93 ? 22.477 4.619 -17.489 1.00 86.31 93 PRO A N 1
ATOM 746 C CA . PRO A 1 93 ? 23.609 5.076 -18.278 1.00 86.31 93 PRO A CA 1
ATOM 747 C C . PRO A 1 93 ? 24.103 3.955 -19.193 1.00 86.31 93 PRO A C 1
ATOM 749 O O . PRO A 1 93 ? 24.493 2.885 -18.728 1.00 86.31 93 PRO A O 1
ATOM 752 N N . VAL A 1 94 ? 24.131 4.223 -20.496 1.00 86.38 94 VAL A N 1
ATOM 753 C CA . VAL A 1 94 ? 24.630 3.288 -21.509 1.00 86.38 94 VAL A CA 1
ATOM 754 C C . VAL A 1 94 ? 25.859 3.852 -22.219 1.00 86.38 94 VAL A C 1
ATOM 756 O O . VAL A 1 94 ? 26.033 5.066 -22.338 1.00 86.38 94 VAL A O 1
ATOM 759 N N . ILE A 1 95 ? 26.725 2.957 -22.688 1.00 90.25 95 ILE A N 1
ATOM 760 C CA . ILE A 1 95 ? 27.763 3.269 -23.680 1.00 90.25 95 ILE A CA 1
ATOM 761 C C . ILE A 1 95 ? 27.227 2.962 -25.080 1.00 90.25 95 ILE A C 1
ATOM 763 O O . ILE A 1 95 ? 26.183 2.328 -25.206 1.00 90.25 95 ILE A O 1
ATOM 767 N N . GLU A 1 96 ? 27.919 3.381 -26.136 1.00 93.50 96 GLU A N 1
ATOM 768 C CA . GLU A 1 96 ? 27.554 2.972 -27.494 1.00 93.50 96 GLU A CA 1
ATOM 769 C C . GLU A 1 96 ? 27.642 1.443 -27.619 1.00 93.50 96 GLU A C 1
ATOM 771 O O . GLU A 1 96 ? 28.686 0.840 -27.366 1.00 93.50 96 GLU A O 1
ATOM 776 N N . HIS A 1 97 ? 26.518 0.806 -27.941 1.00 90.12 97 HIS A N 1
ATOM 777 C CA . HIS A 1 97 ? 26.411 -0.638 -28.102 1.00 90.12 97 HIS A CA 1
ATOM 778 C C . HIS A 1 97 ? 25.297 -0.965 -29.095 1.00 90.12 97 HIS A C 1
ATOM 780 O O . HIS A 1 97 ? 24.378 -0.177 -29.314 1.00 90.12 97 HIS A O 1
ATOM 786 N N . THR A 1 98 ? 25.363 -2.151 -29.688 1.00 94.06 98 THR A N 1
ATOM 787 C CA . THR A 1 98 ? 24.252 -2.704 -30.466 1.00 94.06 98 THR A CA 1
ATOM 788 C C . THR A 1 98 ? 23.341 -3.490 -29.521 1.00 94.06 98 THR A C 1
ATOM 790 O O . THR A 1 98 ? 23.850 -4.368 -28.816 1.00 94.06 98 THR A O 1
ATOM 793 N N . PRO A 1 99 ? 22.021 -3.221 -29.479 1.00 93.00 99 PRO A N 1
ATOM 794 C CA . PRO A 1 99 ? 21.091 -4.059 -28.732 1.00 93.00 99 PRO A CA 1
ATOM 795 C C . PRO A 1 99 ? 21.200 -5.509 -29.205 1.00 93.00 99 PRO A C 1
ATOM 797 O O . PRO A 1 99 ? 21.191 -5.775 -30.408 1.00 93.00 99 PRO A O 1
ATOM 800 N N . TRP A 1 100 ? 21.296 -6.456 -28.274 1.00 92.38 100 TRP A N 1
ATOM 801 C CA . TRP A 1 100 ? 21.273 -7.879 -28.600 1.00 92.38 100 TRP A CA 1
ATOM 802 C C . TRP A 1 100 ? 20.015 -8.527 -28.033 1.00 92.38 100 TRP A C 1
ATOM 804 O O . TRP A 1 100 ? 19.565 -8.210 -26.933 1.00 92.38 100 TRP A O 1
ATOM 814 N N . VAL A 1 101 ? 19.475 -9.497 -28.765 1.00 93.38 101 VAL A N 1
ATOM 815 C CA . VAL A 1 101 ? 18.350 -10.318 -28.312 1.00 93.38 101 VAL A CA 1
ATOM 816 C C . VAL A 1 101 ? 18.828 -11.758 -28.216 1.00 93.38 101 VAL A C 1
ATOM 818 O O . VAL A 1 101 ? 19.382 -12.308 -29.167 1.00 93.38 101 VAL A O 1
ATOM 821 N N . ARG A 1 102 ? 18.628 -12.381 -27.053 1.00 94.00 102 ARG A N 1
ATOM 822 C CA . ARG A 1 102 ? 18.814 -13.827 -26.882 1.00 94.00 102 ARG A CA 1
ATOM 823 C C . ARG A 1 102 ? 17.463 -14.518 -26.998 1.00 94.00 102 ARG A C 1
ATOM 825 O O . ARG A 1 102 ? 16.465 -13.997 -26.510 1.00 94.00 102 ARG A O 1
ATOM 832 N N . ALA A 1 103 ? 17.446 -15.703 -27.604 1.00 94.25 103 ALA A N 1
ATOM 833 C CA . ALA A 1 103 ? 16.247 -16.531 -27.638 1.00 94.25 103 ALA A CA 1
ATOM 834 C C . ALA A 1 103 ? 15.750 -16.809 -26.199 1.00 94.25 103 ALA A C 1
ATOM 836 O O . ALA A 1 103 ? 16.575 -17.176 -25.351 1.00 94.25 103 ALA A O 1
ATOM 837 N N . PRO A 1 104 ? 14.444 -16.642 -25.908 1.00 90.44 104 PRO A N 1
ATOM 838 C CA . PRO A 1 104 ? 13.895 -16.929 -24.588 1.00 90.44 104 PRO A CA 1
ATOM 839 C C . PRO A 1 104 ? 14.109 -18.392 -24.190 1.00 90.44 104 PRO A C 1
ATOM 841 O O . PRO A 1 104 ? 13.992 -19.297 -25.018 1.00 90.44 104 PRO A O 1
ATOM 844 N N . ILE A 1 105 ? 14.385 -18.633 -22.908 1.00 93.31 105 ILE A N 1
ATOM 845 C CA . ILE A 1 105 ? 14.466 -19.993 -22.365 1.00 93.31 105 ILE A CA 1
ATOM 846 C C . ILE A 1 105 ? 13.045 -20.583 -22.336 1.00 93.31 105 ILE A C 1
ATOM 848 O O . ILE A 1 105 ? 12.151 -19.949 -21.769 1.00 93.31 105 ILE A O 1
ATOM 852 N N . PRO A 1 106 ? 12.808 -21.779 -22.912 1.00 94.06 106 PRO A N 1
ATOM 853 C CA . PRO A 1 106 ? 11.484 -22.389 -22.905 1.00 94.06 106 PRO A CA 1
ATOM 854 C C . PRO A 1 106 ? 10.990 -22.655 -21.482 1.00 94.06 106 PRO A C 1
ATOM 856 O O . PRO A 1 106 ? 11.686 -23.270 -20.674 1.00 94.06 106 PRO A O 1
ATOM 859 N N . VAL A 1 107 ? 9.758 -22.239 -21.191 1.00 95.50 107 VAL A N 1
ATOM 860 C CA . VAL A 1 107 ? 9.102 -22.550 -19.918 1.00 95.50 107 VAL A CA 1
ATOM 861 C C . VAL A 1 107 ? 8.636 -24.013 -19.944 1.00 95.50 107 VAL A C 1
ATOM 863 O O . VAL A 1 107 ? 7.924 -24.407 -20.871 1.00 95.50 107 VAL A O 1
ATOM 866 N N . PRO A 1 108 ? 8.997 -24.845 -18.948 1.00 97.06 108 PRO A N 1
ATOM 867 C CA . PRO A 1 108 ? 8.512 -26.217 -18.867 1.00 97.06 108 PRO A CA 1
ATOM 868 C C . PRO A 1 108 ? 6.982 -26.286 -18.801 1.00 97.06 108 PRO A C 1
ATOM 870 O O . PRO A 1 108 ? 6.352 -25.595 -17.997 1.00 97.06 108 PRO A O 1
ATOM 873 N N . ARG A 1 109 ? 6.381 -27.197 -19.579 1.00 96.69 109 ARG A N 1
ATOM 874 C CA . ARG A 1 109 ? 4.914 -27.360 -19.665 1.00 96.69 109 ARG A CA 1
ATOM 875 C C . ARG A 1 109 ? 4.241 -27.561 -18.306 1.00 96.69 109 ARG A C 1
ATOM 877 O O . ARG A 1 109 ? 3.151 -27.053 -18.084 1.00 96.69 109 ARG A O 1
ATOM 884 N N . ALA A 1 110 ? 4.907 -28.255 -17.381 1.00 97.62 110 ALA A N 1
ATOM 885 C CA . ALA A 1 110 ? 4.384 -28.514 -16.039 1.00 97.62 110 ALA A CA 1
ATOM 886 C C . ALA A 1 110 ? 4.132 -27.236 -15.212 1.00 97.62 110 ALA A C 1
ATOM 888 O O . ALA A 1 110 ? 3.305 -27.260 -14.302 1.00 97.62 110 ALA A O 1
ATOM 889 N N . ILE A 1 111 ? 4.826 -26.128 -15.507 1.00 97.12 111 ILE A N 1
ATOM 890 C CA . ILE A 1 111 ? 4.697 -24.863 -14.764 1.00 97.12 111 ILE A CA 1
ATOM 891 C C . ILE A 1 111 ? 4.108 -23.718 -15.592 1.00 97.12 111 ILE A C 1
ATOM 893 O O . ILE A 1 111 ? 3.855 -22.649 -15.041 1.00 97.12 111 ILE A O 1
ATOM 897 N N . GLU A 1 112 ? 3.845 -23.931 -16.883 1.00 96.25 112 GLU A N 1
ATOM 898 C CA . GLU A 1 112 ? 3.379 -22.886 -17.801 1.00 96.25 112 GLU A CA 1
ATOM 899 C C . GLU A 1 112 ? 2.127 -22.161 -17.278 1.00 96.25 112 GLU A C 1
ATOM 901 O O . GLU A 1 112 ? 2.077 -20.931 -17.279 1.00 96.25 112 GLU A O 1
ATOM 906 N N . GLY A 1 113 ? 1.146 -22.910 -16.758 1.00 97.62 113 GLY A N 1
ATOM 907 C CA . GLY A 1 113 ? -0.082 -22.335 -16.201 1.00 97.62 113 GLY A CA 1
ATOM 908 C C . GLY A 1 113 ? 0.183 -21.374 -15.037 1.00 97.62 113 GLY A C 1
ATOM 909 O O . GLY A 1 113 ? -0.354 -20.268 -15.020 1.00 97.62 113 GLY A O 1
ATOM 910 N N . LYS A 1 114 ? 1.081 -21.754 -14.118 1.00 97.00 114 LYS A N 1
ATOM 911 C CA . LYS A 1 114 ? 1.468 -20.922 -12.966 1.00 97.00 114 LYS A CA 1
ATOM 912 C C . LYS A 1 114 ? 2.207 -19.661 -13.405 1.00 97.00 114 LYS A C 1
ATOM 914 O O . LYS A 1 114 ? 1.939 -18.581 -12.889 1.00 97.00 114 LYS A O 1
ATOM 919 N N . VAL A 1 115 ? 3.115 -19.786 -14.376 1.00 95.88 115 VAL A N 1
ATOM 920 C CA . VAL A 1 115 ? 3.847 -18.637 -14.933 1.00 95.88 115 VAL A CA 1
ATOM 921 C C . VAL A 1 115 ? 2.879 -17.663 -15.600 1.00 95.88 115 VAL A C 1
ATOM 923 O O . VAL A 1 115 ? 2.970 -16.461 -15.367 1.00 95.88 115 VAL A O 1
ATOM 926 N N . ARG A 1 116 ? 1.910 -18.165 -16.373 1.00 95.25 116 ARG A N 1
ATOM 927 C CA . ARG A 1 116 ? 0.903 -17.327 -17.034 1.00 95.25 116 ARG A CA 1
ATOM 928 C C . ARG A 1 116 ? 0.034 -16.573 -16.028 1.00 95.25 116 ARG A C 1
ATOM 930 O O . ARG A 1 116 ? -0.224 -15.391 -16.227 1.00 95.25 116 ARG A O 1
ATOM 937 N N . GLU A 1 117 ? -0.404 -17.233 -14.959 1.00 96.25 117 GLU A N 1
ATOM 938 C CA . GLU A 1 117 ? -1.169 -16.581 -13.890 1.00 96.25 117 GLU A CA 1
ATOM 939 C C . GLU A 1 117 ? -0.342 -15.501 -13.181 1.00 96.25 117 GLU A C 1
ATOM 941 O O . GLU A 1 117 ? -0.827 -14.389 -12.983 1.00 96.25 117 GLU A O 1
ATOM 946 N N . MET A 1 118 ? 0.921 -15.796 -12.861 1.00 93.88 118 MET A N 1
ATOM 947 C CA . MET A 1 118 ? 1.838 -14.827 -12.262 1.00 93.88 118 MET A CA 1
ATOM 948 C C . MET A 1 118 ? 2.012 -13.595 -13.156 1.00 93.88 118 MET A C 1
ATOM 950 O O . MET A 1 118 ? 1.848 -12.480 -12.670 1.00 93.88 118 MET A O 1
ATOM 954 N N . LEU A 1 119 ? 2.264 -13.782 -14.457 1.00 93.94 119 LEU A N 1
ATOM 955 C CA . LEU A 1 119 ? 2.422 -12.672 -15.400 1.00 93.94 119 LEU A CA 1
ATOM 956 C C . LEU A 1 119 ? 1.166 -11.799 -15.471 1.00 93.94 119 LEU A C 1
ATOM 958 O O . LEU A 1 119 ? 1.289 -10.579 -15.421 1.00 93.94 119 LEU A O 1
ATOM 962 N N . ARG A 1 120 ? -0.032 -12.399 -15.519 1.00 93.56 120 ARG A N 1
ATOM 963 C CA . ARG A 1 120 ? -1.293 -11.635 -15.494 1.00 93.56 120 ARG A CA 1
ATOM 964 C C . ARG A 1 120 ? -1.411 -10.784 -14.236 1.00 93.56 120 ARG A C 1
ATOM 966 O O . ARG A 1 120 ? -1.666 -9.595 -14.361 1.00 93.56 120 ARG A O 1
ATOM 973 N N . LYS A 1 121 ? -1.135 -11.354 -13.058 1.00 91.19 121 LYS A N 1
ATOM 974 C CA . LYS A 1 121 ? -1.172 -10.609 -11.788 1.00 91.19 121 LYS A CA 1
ATOM 975 C C . LYS A 1 121 ? -0.184 -9.442 -11.776 1.00 91.19 121 LYS A C 1
ATOM 977 O O . LYS A 1 121 ? -0.521 -8.374 -11.287 1.00 91.19 121 LYS A O 1
ATOM 982 N N . GLN A 1 122 ? 1.019 -9.618 -12.327 1.00 90.75 122 GLN A N 1
ATOM 983 C CA . GLN A 1 122 ? 1.999 -8.526 -12.403 1.00 90.75 122 GLN A CA 1
ATOM 984 C C . GLN A 1 122 ? 1.598 -7.433 -13.409 1.00 90.75 122 GLN A C 1
ATOM 986 O O . GLN A 1 122 ? 1.902 -6.266 -13.171 1.00 90.75 122 GLN A O 1
ATOM 991 N N . ILE A 1 123 ? 0.908 -7.787 -14.500 1.00 91.56 123 ILE A N 1
ATOM 992 C CA . ILE A 1 123 ? 0.329 -6.815 -15.443 1.00 91.56 123 ILE A CA 1
ATOM 993 C C . ILE A 1 123 ? -0.834 -6.062 -14.782 1.00 91.56 123 ILE A C 1
ATOM 995 O O . ILE A 1 123 ? -0.868 -4.838 -14.828 1.00 91.56 123 ILE A O 1
ATOM 999 N N . GLU A 1 124 ? -1.754 -6.768 -14.120 1.00 89.06 124 GLU A N 1
ATOM 1000 C CA . GLU A 1 124 ? -2.875 -6.171 -13.375 1.00 89.06 124 GLU A CA 1
ATOM 1001 C C . GLU A 1 124 ? -2.385 -5.245 -12.250 1.00 89.06 124 GLU A C 1
ATOM 1003 O O . GLU A 1 124 ? -2.957 -4.182 -12.031 1.00 89.06 124 GLU A O 1
ATOM 1008 N N . ALA A 1 125 ? -1.281 -5.602 -11.586 1.00 85.44 125 ALA A N 1
ATOM 1009 C CA . ALA A 1 125 ? -0.608 -4.760 -10.595 1.00 85.44 125 ALA A CA 1
ATOM 1010 C C . ALA A 1 125 ? 0.214 -3.605 -11.210 1.00 85.44 125 ALA A C 1
ATOM 1012 O O . ALA A 1 125 ? 0.886 -2.875 -10.477 1.00 85.44 125 ALA A O 1
ATOM 1013 N N . GLY A 1 126 ? 0.221 -3.460 -12.541 1.00 86.81 126 GLY A N 1
ATOM 1014 C CA . GLY A 1 126 ? 0.915 -2.393 -13.266 1.00 86.81 126 GLY A CA 1
ATOM 1015 C C . GLY A 1 126 ? 2.444 -2.491 -13.264 1.00 86.81 126 GLY A C 1
ATOM 1016 O O . GLY A 1 126 ? 3.110 -1.500 -13.551 1.00 86.81 126 GLY A O 1
ATOM 1017 N N . LYS A 1 127 ? 3.030 -3.648 -12.916 1.00 87.12 127 LYS A N 1
ATOM 1018 C CA . LYS A 1 127 ? 4.496 -3.839 -12.913 1.00 87.12 127 LYS A CA 1
ATOM 1019 C C . LYS A 1 127 ? 5.050 -4.186 -14.287 1.00 87.12 127 LYS A C 1
ATOM 1021 O O . LYS A 1 127 ? 6.202 -3.868 -14.567 1.00 87.12 127 LYS A O 1
ATOM 1026 N N . TYR A 1 128 ? 4.259 -4.878 -15.103 1.00 91.69 128 TYR A N 1
ATOM 1027 C CA . TYR A 1 128 ? 4.614 -5.250 -16.469 1.00 91.69 128 TYR A CA 1
ATOM 1028 C C . TYR A 1 128 ? 3.650 -4.602 -17.454 1.00 91.69 128 TYR A C 1
ATOM 1030 O O . TYR A 1 128 ? 2.448 -4.536 -17.206 1.00 91.69 128 TYR A O 1
ATOM 1038 N N . GLU A 1 129 ? 4.186 -4.186 -18.593 1.00 90.62 129 GLU A N 1
ATOM 1039 C CA . GLU A 1 129 ? 3.442 -3.623 -19.714 1.00 90.62 129 GLU A CA 1
ATOM 1040 C C . GLU A 1 129 ? 3.752 -4.400 -20.997 1.00 90.62 129 GLU A C 1
ATOM 1042 O O . GLU A 1 129 ? 4.760 -5.107 -21.087 1.00 90.62 129 GLU A O 1
ATOM 1047 N N . TYR A 1 130 ? 2.856 -4.305 -21.978 1.00 90.75 130 TYR A N 1
ATOM 1048 C CA . TYR A 1 130 ? 3.131 -4.819 -23.315 1.00 90.75 130 TYR A CA 1
ATOM 1049 C C . TYR A 1 130 ? 4.071 -3.843 -24.026 1.00 90.75 130 TYR A C 1
ATOM 1051 O O . TYR A 1 130 ? 3.775 -2.650 -24.084 1.00 90.75 130 TYR A O 1
ATOM 1059 N N . SER A 1 131 ? 5.188 -4.362 -24.534 1.00 77.12 131 SER A N 1
ATOM 1060 C CA . SER A 1 131 ? 6.186 -3.631 -25.320 1.00 77.12 131 SER A CA 1
ATOM 1061 C C . SER A 1 131 ? 6.019 -3.810 -26.824 1.00 77.12 131 SER A C 1
ATOM 1063 O O . SER A 1 131 ? 5.422 -4.827 -27.251 1.00 77.12 131 SER A O 1
#

Secondary structure (DSSP, 8-state):
---TTTT-PPPP--PPPPPPPSSPPPGGG----SSS-HHHHHHHHTTSPTTTS-HHHHHHHHHHHHHTGGG--SSGGG-----TTTSPPP-----S-----PPPPPPPHHHHHHHHHHHHHHHHTTS----